Protein AF-A0A553RBD4-F1 (afdb_monomer_lite)

Organism: NCBI:txid2873325

Sequence (85 aa):
M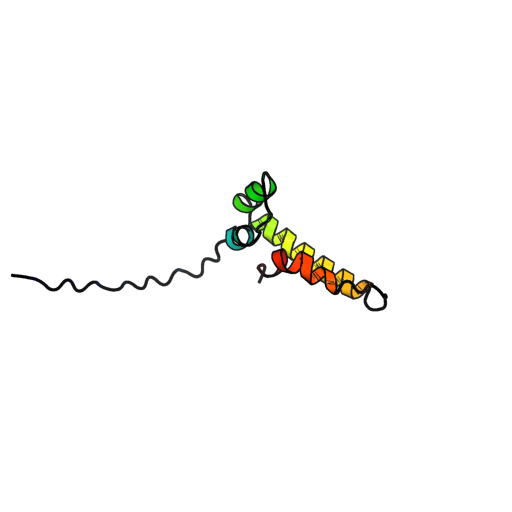RPGYAQTLRAVGSPLVMDPNSICRKTKRLAGKQAELCQTQPEIVNEVAKGAKLGVRECQYQFRFRRWNCTSQNKYFGKILQQGE

Structure (mmCIF, N/CA/C/O backbone):
data_AF-A0A553RBD4-F1
#
_entry.id   AF-A0A553RBD4-F1
#
loop_
_atom_site.group_PDB
_atom_site.id
_atom_site.type_symbol
_atom_site.label_atom_id
_atom_site.label_alt_id
_atom_site.label_comp_id
_atom_site.label_asym_id
_atom_site.label_entity_id
_atom_site.label_seq_id
_atom_site.pdbx_PDB_ins_code
_atom_site.Cartn_x
_atom_site.Cartn_y
_atom_site.Cartn_z
_atom_site.occupancy
_atom_site.B_iso_or_equiv
_atom_site.auth_seq_id
_atom_site.auth_comp_id
_atom_site.auth_asym_id
_atom_site.auth_atom_id
_atom_site.pdbx_PDB_model_num
ATOM 1 N N . MET A 1 1 ? -11.778 -17.819 63.607 1.00 40.41 1 MET A N 1
ATOM 2 C CA . MET A 1 1 ? -12.110 -17.007 62.414 1.00 40.41 1 MET A CA 1
ATOM 3 C C . MET A 1 1 ? -10.842 -16.669 61.643 1.00 40.41 1 MET A C 1
ATOM 5 O O . MET A 1 1 ? -10.013 -15.951 62.182 1.00 40.41 1 MET A O 1
ATOM 9 N N . ARG A 1 2 ? -10.712 -17.168 60.407 1.00 40.50 2 ARG A N 1
ATOM 10 C CA . ARG A 1 2 ? -10.306 -16.420 59.197 1.00 40.50 2 ARG A CA 1
ATOM 11 C C . ARG A 1 2 ? -10.382 -17.395 58.005 1.00 40.50 2 ARG A C 1
ATOM 13 O O . ARG A 1 2 ? -9.560 -18.303 57.938 1.00 40.50 2 ARG A O 1
ATOM 20 N N . PRO A 1 3 ? -11.403 -17.292 57.138 1.00 45.00 3 PRO A N 1
ATOM 21 C CA . PRO A 1 3 ? -11.569 -18.205 56.016 1.00 45.00 3 PRO A CA 1
ATOM 22 C C . PRO A 1 3 ? -10.551 -17.877 54.919 1.00 45.00 3 PRO A C 1
ATOM 24 O O . PRO A 1 3 ? -10.289 -16.709 54.628 1.00 45.00 3 PRO A O 1
ATOM 27 N N . GLY A 1 4 ? -9.960 -18.922 54.340 1.00 49.28 4 GLY A N 1
ATOM 28 C CA . GLY A 1 4 ? -9.062 -18.820 53.198 1.00 49.28 4 GLY A CA 1
ATOM 29 C C . GLY A 1 4 ? -9.818 -18.319 51.974 1.00 49.28 4 GLY A C 1
ATOM 30 O O . GLY A 1 4 ? -10.733 -18.979 51.485 1.00 49.28 4 GLY A O 1
ATOM 31 N N . TYR A 1 5 ? -9.423 -17.156 51.467 1.00 52.59 5 TYR A N 1
ATOM 32 C CA . TYR A 1 5 ? -9.845 -16.695 50.154 1.00 52.59 5 TYR A CA 1
ATOM 33 C C . TYR A 1 5 ? -9.039 -17.470 49.114 1.00 52.59 5 TYR A C 1
ATOM 35 O O . TYR A 1 5 ? -7.944 -17.070 48.722 1.00 52.59 5 TYR A O 1
ATOM 43 N N . ALA A 1 6 ? -9.574 -18.614 48.689 1.00 51.47 6 ALA A N 1
ATOM 44 C CA . ALA A 1 6 ? -9.171 -19.242 47.443 1.00 51.47 6 ALA A CA 1
ATOM 45 C C . ALA A 1 6 ? -9.552 -18.284 46.305 1.00 51.47 6 ALA A C 1
ATOM 47 O O . ALA A 1 6 ? -10.678 -18.288 45.810 1.00 51.47 6 ALA A O 1
ATOM 48 N N . GLN A 1 7 ? -8.625 -17.402 45.931 1.00 52.69 7 GLN A N 1
ATOM 49 C CA . GLN A 1 7 ? -8.761 -16.571 44.747 1.00 52.69 7 GLN A CA 1
ATOM 50 C C . GLN A 1 7 ? -8.649 -17.506 43.539 1.00 52.69 7 GLN A C 1
ATOM 52 O O . GLN A 1 7 ? -7.558 -17.867 43.104 1.00 52.69 7 GLN A O 1
ATOM 57 N N . THR A 1 8 ? -9.790 -17.955 43.019 1.00 55.28 8 THR A N 1
ATOM 58 C CA . THR A 1 8 ? -9.863 -18.648 41.732 1.00 55.28 8 THR A CA 1
ATOM 59 C C . THR A 1 8 ? -9.225 -17.760 40.665 1.00 55.28 8 THR A C 1
ATOM 61 O O . THR A 1 8 ? -9.810 -16.749 40.270 1.00 55.28 8 THR A O 1
ATOM 64 N N . LEU A 1 9 ? -8.028 -18.127 40.200 1.00 58.69 9 LEU A N 1
ATOM 65 C CA . LEU A 1 9 ? -7.412 -17.577 38.996 1.00 58.69 9 LEU A CA 1
ATOM 66 C C . LEU A 1 9 ? -8.274 -17.993 37.801 1.00 58.69 9 LEU A C 1
ATOM 68 O O . LEU A 1 9 ? -8.066 -19.040 37.192 1.00 58.69 9 LEU A O 1
ATOM 72 N N . ARG A 1 10 ? -9.269 -17.174 37.455 1.00 51.25 10 ARG A N 1
ATOM 73 C CA . ARG A 1 10 ? -9.866 -17.232 36.121 1.00 51.25 10 ARG A CA 1
ATOM 74 C C . ARG A 1 10 ? -8.833 -16.674 35.151 1.00 51.25 10 ARG A C 1
ATOM 76 O O . ARG A 1 10 ? -8.805 -15.474 34.894 1.00 51.25 10 ARG A O 1
ATOM 83 N N . ALA A 1 11 ? -7.984 -17.547 34.616 1.00 56.75 11 ALA A N 1
ATOM 84 C CA . ALA A 1 11 ? -7.311 -17.278 33.357 1.00 56.75 11 ALA A CA 1
ATOM 85 C C . ALA A 1 11 ? -8.394 -17.264 32.269 1.00 56.75 11 ALA A C 1
ATOM 87 O O . ALA A 1 11 ? -8.681 -18.277 31.635 1.00 56.75 11 ALA A O 1
ATOM 88 N N . VAL A 1 12 ? -9.074 -16.126 32.118 1.00 56.94 12 VAL A N 1
ATOM 89 C CA . VAL A 1 12 ? -9.914 -15.879 30.950 1.00 56.94 12 VAL A CA 1
ATOM 90 C C . VAL A 1 12 ? -8.934 -15.737 29.795 1.00 56.94 12 VAL A C 1
ATOM 92 O O . VAL A 1 12 ? -8.306 -14.694 29.633 1.00 56.94 12 VAL A O 1
ATOM 95 N N . GLY A 1 13 ? -8.730 -16.822 29.048 1.00 58.19 13 GLY A N 1
ATOM 96 C CA . GLY A 1 13 ? -8.067 -16.743 27.757 1.00 58.19 13 GLY A CA 1
ATOM 97 C C . GLY A 1 13 ? -8.846 -15.744 26.915 1.00 58.19 13 GLY A C 1
ATOM 98 O O . GLY A 1 13 ? -10.024 -15.966 26.634 1.00 58.19 13 GLY A O 1
ATOM 99 N N . SER A 1 14 ? -8.222 -14.613 26.587 1.00 63.03 14 SER A N 1
ATOM 100 C CA . SER A 1 14 ? -8.819 -13.642 25.680 1.00 63.03 14 SER A CA 1
ATOM 101 C C . SER A 1 14 ? -9.169 -14.372 24.385 1.00 63.03 14 SER A C 1
ATOM 103 O O . SER A 1 14 ? -8.305 -15.072 23.845 1.00 63.03 14 SER A O 1
ATOM 105 N N . PRO A 1 15 ? -10.408 -14.255 23.880 1.00 59.31 15 PRO A N 1
ATOM 106 C CA . PRO A 1 15 ? -10.724 -14.797 22.573 1.00 59.31 15 PRO A CA 1
ATOM 107 C C . PRO A 1 15 ? -9.750 -14.159 21.580 1.00 59.31 15 PRO A C 1
ATOM 109 O O . PRO A 1 15 ? -9.400 -12.985 21.725 1.00 59.31 15 PRO A O 1
ATOM 112 N N . LEU A 1 16 ? -9.287 -14.928 20.595 1.00 59.97 16 LEU A N 1
ATOM 113 C CA . LEU A 1 16 ? -8.444 -14.454 19.493 1.00 59.97 16 LEU A CA 1
ATOM 114 C C . LEU A 1 16 ? -9.236 -13.508 18.568 1.00 59.97 16 LEU A C 1
ATOM 116 O O . LEU A 1 16 ? -9.260 -13.674 17.353 1.00 59.97 16 LEU A O 1
ATOM 120 N N . VAL A 1 17 ? -9.935 -12.528 19.137 1.00 61.03 17 VAL A N 1
ATOM 121 C CA . VAL A 1 17 ? -10.496 -11.403 18.413 1.00 61.03 17 VAL A CA 1
ATOM 122 C C . VAL A 1 17 ? -9.297 -10.545 18.058 1.00 61.03 17 VAL A C 1
ATOM 124 O O . VAL A 1 17 ? -8.776 -9.794 18.885 1.00 61.03 17 VAL A O 1
ATOM 127 N N . MET A 1 18 ? -8.806 -10.727 16.833 1.00 65.12 18 MET A N 1
ATOM 128 C CA . MET A 1 18 ? -7.849 -9.807 16.241 1.00 65.12 18 MET A CA 1
ATOM 129 C C . MET A 1 18 ? -8.497 -8.432 16.265 1.00 65.12 18 MET A C 1
ATOM 131 O O . MET A 1 18 ? -9.458 -8.180 15.545 1.00 65.12 18 MET A O 1
ATOM 135 N N . ASP A 1 19 ? -8.009 -7.570 17.151 1.00 74.19 19 ASP A N 1
ATOM 136 C CA . ASP A 1 19 ? -8.490 -6.204 17.247 1.00 74.19 19 ASP A CA 1
ATOM 137 C C . ASP A 1 19 ? -8.276 -5.517 15.885 1.00 74.19 19 ASP A C 1
ATOM 139 O O . ASP A 1 19 ? -7.115 -5.355 15.471 1.00 74.19 19 ASP A O 1
ATOM 143 N N . PRO A 1 20 ? -9.353 -5.109 15.186 1.00 73.88 20 PRO A N 1
ATOM 144 C CA . PRO A 1 20 ? -9.258 -4.471 13.875 1.00 73.88 20 PRO A CA 1
ATOM 145 C C . PRO A 1 20 ? -8.384 -3.213 13.904 1.00 73.88 20 PRO A C 1
ATOM 147 O O . PRO A 1 20 ? -7.665 -2.927 12.951 1.00 73.88 20 PRO A O 1
ATOM 150 N N . ASN A 1 21 ? -8.339 -2.512 15.041 1.00 77.00 21 ASN A N 1
ATOM 151 C CA . ASN A 1 21 ? -7.525 -1.314 15.236 1.00 77.00 21 ASN A CA 1
ATOM 152 C C . ASN A 1 21 ? -6.044 -1.612 15.512 1.00 77.00 21 ASN A C 1
ATOM 154 O O . ASN A 1 21 ? -5.231 -0.693 15.669 1.00 77.00 21 ASN A O 1
ATOM 158 N N . SER A 1 22 ? -5.639 -2.884 15.550 1.00 80.19 22 SER A N 1
ATOM 159 C CA . SER A 1 22 ? -4.232 -3.263 15.703 1.00 80.19 22 SER A CA 1
ATOM 160 C C . SER A 1 22 ? -3.343 -2.729 14.573 1.00 80.19 22 SER A C 1
ATOM 162 O O . SER A 1 22 ? -2.174 -2.427 14.837 1.00 80.19 22 SER A O 1
ATOM 164 N N . ILE A 1 23 ? -3.885 -2.556 13.359 1.00 78.62 23 ILE A N 1
ATOM 165 C CA . ILE A 1 23 ? -3.197 -1.925 12.221 1.00 78.62 23 ILE A CA 1
ATOM 166 C C . ILE A 1 23 ? -2.919 -0.438 12.486 1.00 78.62 23 ILE A C 1
ATOM 168 O O . ILE A 1 23 ? -1.842 0.064 12.173 1.00 78.62 23 ILE A O 1
ATOM 172 N N . CYS A 1 24 ? -3.836 0.243 13.176 1.00 79.44 24 CYS A N 1
ATOM 173 C CA . CYS A 1 24 ? -3.754 1.672 13.472 1.00 79.44 24 CYS A CA 1
ATOM 174 C C . CYS A 1 24 ? -2.784 1.996 14.612 1.00 79.44 24 CYS A C 1
ATOM 176 O O . CYS A 1 24 ? -2.128 3.039 14.592 1.00 79.44 24 CYS A O 1
ATOM 178 N N . ARG A 1 25 ? -2.640 1.093 15.595 1.00 72.75 25 ARG A N 1
ATOM 179 C CA . ARG A 1 25 ? -1.764 1.292 16.767 1.00 72.75 25 ARG A CA 1
ATOM 180 C C . ARG A 1 25 ? -0.269 1.303 16.445 1.00 72.75 25 ARG A C 1
ATOM 182 O O . ARG A 1 25 ? 0.499 1.948 17.155 1.00 72.75 25 ARG A O 1
ATOM 189 N N . LYS A 1 26 ? 0.172 0.582 15.409 1.00 62.81 26 LYS A N 1
ATOM 190 C CA . LYS A 1 26 ? 1.606 0.458 15.070 1.00 62.81 26 LYS A CA 1
ATOM 191 C C . LYS A 1 26 ? 2.116 1.568 14.151 1.00 62.81 26 LYS A C 1
ATOM 193 O O . LYS A 1 26 ? 3.327 1.777 14.027 1.00 62.81 26 LYS A O 1
ATOM 198 N N . THR A 1 27 ? 1.221 2.342 13.556 1.00 62.16 27 THR A N 1
ATOM 199 C CA . THR A 1 27 ? 1.567 3.474 12.701 1.00 62.16 27 THR A CA 1
ATOM 200 C C . THR A 1 27 ? 1.845 4.732 13.520 1.00 62.16 27 THR A C 1
ATOM 202 O O . THR A 1 27 ? 1.008 5.618 13.644 1.00 62.16 27 THR A O 1
ATOM 205 N N . LYS A 1 28 ? 3.086 4.867 14.007 1.00 57.47 28 LYS A N 1
ATOM 206 C CA . LYS A 1 28 ? 3.632 6.064 14.694 1.00 57.47 28 LYS A CA 1
ATOM 207 C C . LYS A 1 28 ? 3.482 7.409 13.939 1.00 57.47 28 LYS A C 1
ATOM 209 O O . LYS A 1 28 ? 4.001 8.414 14.407 1.00 57.47 28 LYS A O 1
ATOM 214 N N . ARG A 1 29 ? 2.873 7.434 12.747 1.00 68.00 29 ARG A N 1
ATOM 215 C CA . ARG A 1 29 ? 2.825 8.588 11.834 1.00 68.00 29 ARG A CA 1
ATOM 216 C C . ARG A 1 29 ? 1.437 8.937 11.292 1.00 68.00 29 ARG A C 1
ATOM 218 O O . ARG A 1 29 ? 1.352 9.897 10.535 1.00 68.00 29 ARG A O 1
ATOM 225 N N . LEU A 1 30 ? 0.378 8.196 11.631 1.00 73.88 30 LEU A N 1
ATOM 226 C CA . LEU A 1 30 ? -0.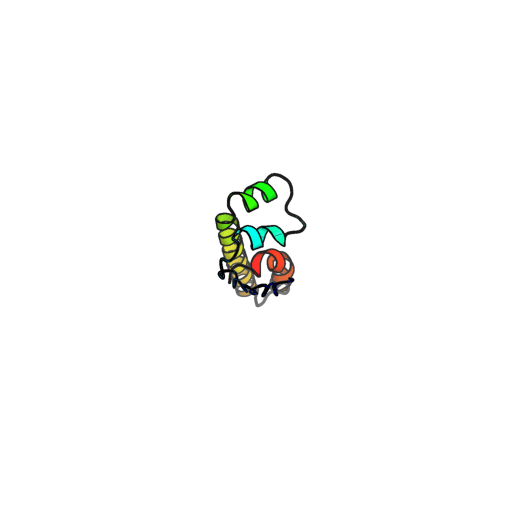966 8.639 11.254 1.00 73.88 30 LEU A CA 1
ATOM 227 C C . LEU A 1 30 ? -1.388 9.763 12.206 1.00 73.88 30 LEU A C 1
ATOM 229 O O . LEU A 1 30 ? -1.385 9.583 13.420 1.00 73.88 30 LEU A O 1
ATOM 233 N N . ALA A 1 31 ? -1.722 10.923 11.646 1.00 78.31 31 ALA A N 1
ATOM 234 C CA . ALA A 1 31 ? -2.183 12.094 12.383 1.00 78.31 31 ALA A CA 1
ATOM 235 C C . ALA A 1 31 ? -3.395 12.719 11.681 1.00 78.31 31 ALA A C 1
ATOM 237 O O . ALA A 1 31 ? -3.606 12.523 10.479 1.00 78.31 31 ALA A O 1
ATOM 238 N N . GLY A 1 32 ? -4.197 13.469 12.440 1.00 84.31 32 GLY A N 1
ATOM 239 C CA . GLY A 1 32 ? -5.406 14.118 11.933 1.00 84.31 32 GLY A CA 1
ATOM 240 C C . GLY A 1 32 ? -6.369 13.124 11.276 1.00 84.31 32 GLY A C 1
ATOM 241 O O . GLY A 1 32 ? -6.578 12.023 11.783 1.00 84.31 32 GLY A O 1
ATOM 242 N N . LYS A 1 33 ? -6.903 13.495 10.108 1.00 86.69 33 LYS A N 1
ATOM 243 C CA . LYS A 1 33 ? -7.932 12.731 9.379 1.00 86.69 33 LYS A CA 1
ATOM 244 C C . LYS A 1 33 ? -7.540 11.287 9.052 1.00 86.69 33 LYS A C 1
ATOM 246 O O . LYS A 1 33 ? -8.406 10.428 8.973 1.00 86.69 33 LYS A O 1
ATOM 251 N N . GLN A 1 34 ? -6.250 10.995 8.863 1.00 84.00 34 GLN A N 1
ATOM 252 C CA . GLN A 1 34 ? -5.807 9.621 8.609 1.00 84.00 34 GLN A CA 1
ATOM 253 C C . GLN A 1 34 ? -5.966 8.751 9.860 1.00 84.00 34 GLN A C 1
ATOM 255 O O . GLN A 1 34 ? -6.421 7.616 9.759 1.00 84.00 34 GLN A O 1
ATOM 260 N N . ALA A 1 35 ? -5.604 9.279 11.035 1.00 85.38 35 ALA A N 1
ATOM 261 C CA . ALA A 1 35 ? -5.754 8.560 12.298 1.00 85.38 35 ALA A CA 1
ATOM 262 C C . ALA A 1 35 ? -7.231 8.316 12.626 1.00 85.38 35 ALA A C 1
ATOM 264 O O . ALA A 1 35 ? -7.582 7.213 13.034 1.00 85.38 35 ALA A O 1
ATOM 265 N N . GLU A 1 36 ? -8.075 9.320 12.382 1.00 88.69 36 GLU A N 1
ATOM 266 C CA . GLU A 1 36 ? -9.530 9.212 12.503 1.00 88.69 36 GLU A CA 1
ATOM 267 C C . GLU A 1 36 ? -10.079 8.116 11.585 1.00 88.69 36 GLU A C 1
ATOM 269 O 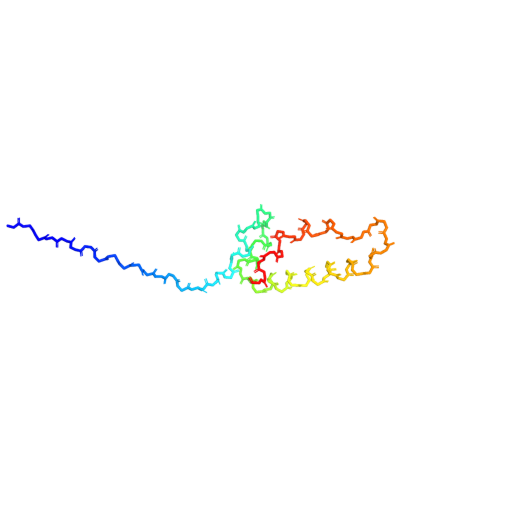O . GLU A 1 36 ? -10.670 7.167 12.084 1.00 88.69 36 GLU A O 1
ATOM 274 N N . LEU A 1 37 ? -9.787 8.177 10.279 1.00 87.31 37 LEU A N 1
ATOM 275 C CA . LEU A 1 37 ? -10.215 7.168 9.306 1.00 87.31 37 LEU A CA 1
ATOM 276 C C . LEU A 1 37 ? -9.768 5.756 9.696 1.00 87.31 37 LEU A C 1
ATOM 278 O O . LEU A 1 37 ? -10.521 4.803 9.550 1.00 87.31 37 LEU A O 1
ATOM 282 N N . CYS A 1 38 ? -8.540 5.612 10.193 1.00 86.56 38 CYS A N 1
ATOM 283 C CA . CYS A 1 38 ? -8.038 4.310 10.608 1.00 86.56 38 CYS A CA 1
ATOM 284 C C . CYS A 1 38 ? -8.840 3.748 11.786 1.00 86.56 38 CYS A C 1
ATOM 286 O O . CYS A 1 38 ? -9.185 2.572 11.781 1.00 86.56 38 CYS A O 1
ATOM 288 N N . GLN A 1 39 ? -9.153 4.584 12.779 1.00 86.62 39 GLN A N 1
ATOM 289 C CA . GLN A 1 39 ? -9.903 4.162 13.962 1.00 86.62 39 GLN A CA 1
ATOM 290 C C . GLN A 1 39 ? -11.387 3.912 13.673 1.00 86.62 39 GLN A C 1
ATOM 292 O O . GLN A 1 39 ? -11.987 3.049 14.314 1.00 86.62 39 GLN A O 1
ATOM 297 N N . THR A 1 40 ? -11.983 4.672 12.749 1.00 90.50 40 THR A N 1
ATOM 298 C CA . THR A 1 40 ? -13.405 4.557 12.398 1.00 90.50 40 THR A CA 1
ATOM 299 C C . THR A 1 40 ? -13.673 3.484 11.347 1.00 90.50 40 THR A C 1
ATOM 301 O O . THR A 1 40 ? -14.745 2.887 11.379 1.00 90.50 40 THR A O 1
ATOM 304 N N . GLN A 1 41 ? -12.726 3.233 10.436 1.00 90.31 41 GLN A N 1
ATOM 305 C CA . GLN A 1 41 ? -12.865 2.309 9.301 1.00 90.31 41 GLN A CA 1
ATOM 306 C C . GLN A 1 41 ? -11.587 1.468 9.076 1.00 90.31 41 GLN A C 1
ATOM 308 O O . GLN A 1 41 ? -10.930 1.567 8.027 1.00 90.31 41 GLN A O 1
ATOM 313 N N . PRO A 1 42 ? -11.187 0.632 10.053 1.00 85.38 42 PRO A N 1
ATOM 314 C CA . PRO A 1 42 ? -9.971 -0.179 9.970 1.00 85.38 42 PRO A CA 1
ATOM 315 C C . PRO A 1 42 ? -9.989 -1.196 8.817 1.00 85.38 42 PRO A C 1
ATOM 317 O O . PRO A 1 42 ? -8.935 -1.539 8.276 1.00 85.38 42 PRO A O 1
ATOM 320 N N . GLU A 1 43 ? -11.166 -1.662 8.395 1.00 86.56 43 GLU A N 1
ATOM 321 C CA . GLU A 1 43 ? -11.334 -2.574 7.262 1.00 86.56 43 GLU A CA 1
ATOM 322 C C . GLU A 1 43 ? -10.866 -1.961 5.938 1.00 86.56 43 GLU A C 1
ATOM 324 O O . GLU A 1 43 ? -10.175 -2.624 5.164 1.00 86.56 43 GLU A O 1
ATOM 329 N N . ILE A 1 44 ? -11.141 -0.673 5.708 1.00 88.00 44 ILE A N 1
ATOM 330 C CA . ILE A 1 44 ? -10.681 0.036 4.507 1.00 88.00 44 ILE A CA 1
ATOM 331 C C . ILE A 1 44 ? -9.155 0.115 4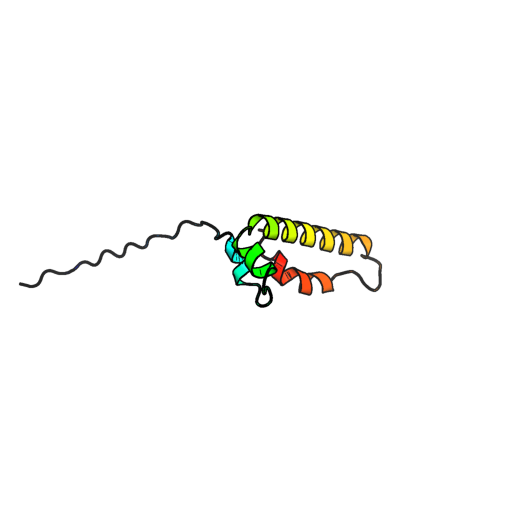.510 1.00 88.00 44 ILE A C 1
ATOM 333 O O . ILE A 1 44 ? -8.510 -0.142 3.494 1.00 88.00 44 ILE A O 1
ATOM 337 N N . VAL A 1 45 ? -8.559 0.429 5.663 1.00 84.75 45 VAL A N 1
ATOM 338 C CA . VAL A 1 45 ? -7.098 0.495 5.804 1.00 84.75 45 VAL A CA 1
ATOM 339 C C . VAL A 1 45 ? -6.454 -0.871 5.554 1.00 84.75 45 VAL A C 1
ATOM 341 O O . VAL A 1 45 ? -5.380 -0.942 4.951 1.00 84.75 45 VAL A O 1
ATOM 344 N N . ASN A 1 46 ? -7.119 -1.960 5.942 1.00 85.00 46 ASN A N 1
ATOM 345 C CA . ASN A 1 46 ? -6.665 -3.314 5.641 1.00 85.00 46 ASN A CA 1
ATOM 346 C C . ASN A 1 46 ? -6.681 -3.605 4.129 1.00 85.00 46 ASN A C 1
ATOM 348 O O . ASN A 1 46 ? -5.688 -4.088 3.584 1.00 85.00 46 ASN A O 1
ATOM 352 N N . GLU A 1 47 ? -7.751 -3.248 3.416 1.00 89.06 47 GLU A N 1
ATOM 353 C CA . GLU A 1 47 ? -7.800 -3.404 1.954 1.00 89.06 47 GLU A CA 1
ATOM 354 C C . GLU A 1 47 ? -6.739 -2.553 1.240 1.00 89.06 47 GLU A C 1
ATOM 356 O O . GLU A 1 47 ? -6.074 -3.025 0.314 1.00 89.06 47 GLU A O 1
ATOM 361 N N . VAL A 1 48 ? -6.481 -1.334 1.724 1.00 87.12 48 VAL A N 1
ATOM 362 C CA . VAL A 1 48 ? -5.375 -0.494 1.234 1.00 87.12 48 VAL A CA 1
ATOM 363 C C . VAL A 1 48 ? -4.024 -1.186 1.442 1.00 87.12 48 VAL A C 1
ATOM 365 O O . VAL A 1 48 ? -3.185 -1.189 0.537 1.00 87.12 48 VAL A O 1
ATOM 368 N N . ALA A 1 49 ? -3.805 -1.818 2.599 1.00 84.06 49 ALA A N 1
ATOM 369 C CA . ALA A 1 49 ? -2.598 -2.598 2.847 1.00 84.06 49 ALA A CA 1
ATOM 370 C C . ALA A 1 49 ? -2.491 -3.787 1.872 1.00 84.06 49 ALA A C 1
ATOM 372 O O . ALA A 1 49 ? -1.446 -3.996 1.255 1.00 84.06 49 ALA A O 1
ATOM 373 N N . LYS A 1 50 ? -3.567 -4.542 1.638 1.00 87.19 50 LYS A N 1
ATOM 374 C CA . LYS A 1 50 ? -3.558 -5.629 0.642 1.00 87.19 50 LYS A CA 1
ATOM 375 C C . LYS A 1 50 ? -3.204 -5.116 -0.758 1.00 87.19 50 LYS A C 1
ATOM 377 O O . LYS A 1 50 ? -2.317 -5.677 -1.403 1.00 87.19 50 LYS A O 1
ATOM 382 N N . GLY A 1 51 ? -3.811 -4.013 -1.196 1.00 89.50 51 GLY A N 1
ATOM 383 C CA . GLY A 1 51 ? -3.503 -3.377 -2.480 1.00 89.50 51 GLY A CA 1
ATOM 384 C C . GLY A 1 51 ? -2.037 -2.951 -2.595 1.00 89.50 51 GLY A C 1
ATOM 385 O O . GLY A 1 51 ? -1.381 -3.227 -3.600 1.00 89.50 51 GLY A O 1
ATOM 386 N N . ALA A 1 52 ? -1.472 -2.368 -1.537 1.00 88.19 52 ALA A N 1
ATOM 387 C CA . ALA A 1 52 ? -0.060 -1.999 -1.505 1.00 88.19 52 ALA A CA 1
ATOM 388 C C . ALA A 1 52 ? 0.881 -3.223 -1.589 1.00 88.19 52 ALA A C 1
ATOM 390 O O . ALA A 1 52 ? 1.892 -3.152 -2.291 1.00 88.19 52 ALA A O 1
ATOM 391 N N . LYS A 1 53 ? 0.549 -4.368 -0.960 1.00 86.75 53 LYS A N 1
ATOM 392 C CA . LYS A 1 53 ? 1.310 -5.631 -1.124 1.00 86.75 53 LYS A CA 1
ATOM 393 C C . LYS A 1 53 ? 1.331 -6.070 -2.583 1.00 86.75 53 LYS A C 1
ATOM 395 O O . LYS A 1 53 ? 2.391 -6.421 -3.104 1.00 86.75 53 LYS A O 1
ATOM 400 N N . LEU A 1 54 ? 0.164 -6.058 -3.225 1.00 91.62 54 LEU A N 1
ATOM 401 C CA . LEU A 1 54 ? 0.019 -6.450 -4.625 1.00 91.62 54 LEU A CA 1
ATOM 402 C C . LEU A 1 54 ? 0.821 -5.521 -5.541 1.00 91.62 54 LEU A C 1
ATOM 404 O O . LEU A 1 54 ? 1.579 -6.004 -6.377 1.00 91.62 54 LEU A O 1
ATOM 408 N N . GLY A 1 55 ? 0.744 -4.208 -5.318 1.00 91.25 55 GLY A N 1
ATOM 409 C CA . GLY A 1 55 ? 1.519 -3.225 -6.073 1.00 91.25 55 GLY A CA 1
ATOM 410 C C . GLY A 1 55 ? 3.031 -3.429 -5.948 1.00 91.25 55 GLY A C 1
ATOM 411 O O . GLY A 1 55 ? 3.742 -3.381 -6.950 1.00 91.25 55 GLY A O 1
ATOM 412 N N . VAL A 1 56 ? 3.542 -3.723 -4.745 1.00 90.06 56 VAL A N 1
ATOM 413 C CA . VAL A 1 56 ? 4.974 -4.025 -4.552 1.00 90.06 56 VAL A CA 1
ATOM 414 C C . VAL A 1 56 ? 5.376 -5.304 -5.284 1.00 90.06 56 VAL A C 1
ATOM 416 O O . VAL A 1 56 ? 6.425 -5.321 -5.928 1.00 90.06 56 VAL A O 1
ATOM 419 N N . ARG A 1 57 ? 4.550 -6.356 -5.217 1.00 91.06 57 ARG A N 1
ATOM 420 C CA . ARG A 1 57 ? 4.797 -7.617 -5.930 1.00 91.06 57 ARG A CA 1
ATOM 421 C C . ARG A 1 57 ? 4.880 -7.391 -7.440 1.00 91.06 57 ARG A C 1
ATOM 423 O O . ARG A 1 57 ? 5.831 -7.847 -8.067 1.00 91.06 57 ARG A O 1
ATOM 430 N N . GLU A 1 58 ? 3.935 -6.645 -8.002 1.00 95.38 58 GLU A N 1
ATOM 431 C CA . GLU A 1 58 ? 3.920 -6.341 -9.434 1.00 95.38 58 GLU A CA 1
ATOM 432 C C . GLU A 1 58 ? 5.091 -5.436 -9.837 1.00 95.38 58 GLU A C 1
ATOM 434 O O . GLU A 1 58 ? 5.739 -5.673 -10.850 1.00 95.38 58 GLU A O 1
ATOM 439 N N . CYS A 1 59 ? 5.453 -4.452 -9.008 1.00 93.56 59 CYS A N 1
ATOM 440 C CA . CYS A 1 59 ? 6.640 -3.620 -9.227 1.00 93.56 59 CYS A CA 1
ATOM 441 C C . CYS A 1 59 ? 7.903 -4.485 -9.324 1.00 93.56 59 CYS A C 1
ATOM 443 O O . CYS A 1 59 ? 8.680 -4.362 -10.269 1.00 93.56 59 CYS A O 1
ATOM 445 N N . GLN A 1 60 ? 8.093 -5.401 -8.371 1.00 93.81 60 GLN A N 1
ATOM 446 C CA . GLN A 1 60 ? 9.226 -6.326 -8.383 1.00 93.81 60 GLN A CA 1
ATOM 447 C C . GLN A 1 60 ? 9.211 -7.221 -9.621 1.00 93.81 60 GLN A C 1
ATOM 449 O O . GLN A 1 60 ? 10.261 -7.419 -10.229 1.00 93.81 60 GLN A O 1
ATOM 454 N N . TYR A 1 61 ? 8.037 -7.713 -10.027 1.00 95.75 61 TYR A N 1
ATOM 455 C CA . TYR A 1 61 ? 7.894 -8.490 -11.251 1.00 95.75 61 TYR A CA 1
ATOM 456 C C . TYR A 1 61 ? 8.301 -7.665 -12.478 1.00 95.75 61 TYR A C 1
ATOM 458 O O . TYR A 1 61 ? 9.227 -8.051 -13.192 1.00 95.75 61 TYR A O 1
ATOM 466 N N . GLN A 1 62 ? 7.690 -6.504 -12.699 1.00 97.75 62 GLN A N 1
ATOM 467 C CA . GLN A 1 62 ? 7.909 -5.674 -13.888 1.00 97.75 62 GLN A CA 1
ATOM 468 C C . GLN A 1 62 ? 9.340 -5.134 -13.986 1.00 97.75 62 GLN A C 1
ATOM 470 O O . GLN A 1 62 ? 9.905 -5.037 -15.076 1.00 97.75 62 GLN A O 1
ATOM 475 N N . PHE A 1 63 ? 9.965 -4.823 -12.850 1.00 96.12 63 PHE A N 1
ATOM 476 C CA . PHE A 1 63 ? 11.297 -4.223 -12.793 1.00 96.12 63 PHE A CA 1
ATOM 477 C C . PHE A 1 63 ? 12.414 -5.227 -12.452 1.00 96.12 63 PHE A C 1
ATOM 479 O O . PHE A 1 63 ? 13.543 -4.814 -12.190 1.00 96.12 63 PHE A O 1
ATOM 486 N N . ARG A 1 64 ? 12.157 -6.543 -12.514 1.00 96.25 64 ARG A N 1
ATOM 487 C CA . ARG A 1 64 ? 13.116 -7.604 -12.127 1.00 96.25 64 ARG A CA 1
ATOM 488 C C . ARG A 1 64 ? 14.479 -7.558 -12.832 1.00 96.25 64 ARG A C 1
ATOM 490 O O . ARG A 1 64 ? 15.470 -7.998 -12.262 1.00 96.25 64 ARG A O 1
ATOM 497 N N . PHE A 1 65 ? 14.547 -6.991 -14.036 1.00 96.94 65 PHE A N 1
ATOM 498 C CA . PHE A 1 65 ? 15.787 -6.848 -14.818 1.00 96.94 65 PHE A CA 1
ATOM 499 C C . PHE A 1 65 ? 16.269 -5.393 -14.939 1.00 96.94 65 PHE A C 1
ATOM 501 O O . PHE A 1 65 ? 17.107 -5.070 -15.780 1.00 96.94 65 PHE A O 1
ATOM 508 N N . ARG A 1 66 ? 15.724 -4.479 -14.130 1.00 96.69 66 ARG A N 1
ATOM 509 C CA . ARG A 1 66 ? 16.125 -3.068 -14.098 1.00 96.6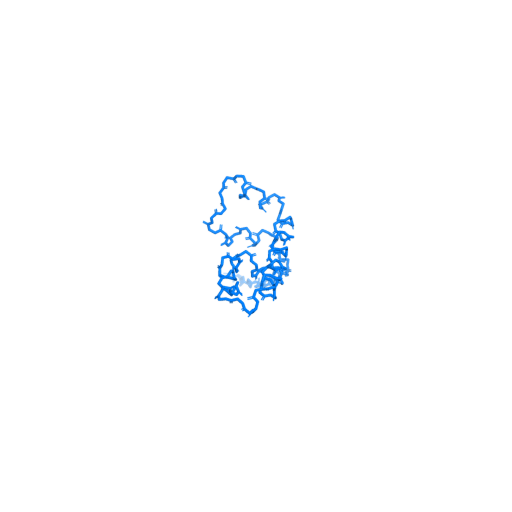9 66 ARG A CA 1
ATOM 510 C C . ARG A 1 66 ? 17.121 -2.836 -12.960 1.00 96.69 66 ARG A C 1
ATOM 512 O O . ARG A 1 66 ? 17.065 -3.497 -11.928 1.00 96.69 66 ARG A O 1
ATOM 519 N N . ARG A 1 67 ? 17.993 -1.829 -13.115 1.00 95.31 67 ARG A N 1
ATOM 520 C CA . ARG A 1 67 ? 18.926 -1.387 -12.052 1.00 95.31 67 ARG A CA 1
ATOM 521 C C . ARG A 1 67 ? 18.198 -1.034 -10.751 1.00 95.31 67 ARG A C 1
ATOM 523 O O . ARG A 1 67 ? 18.730 -1.249 -9.669 1.00 95.31 67 ARG A O 1
ATOM 530 N N . TRP A 1 68 ? 16.985 -0.499 -10.869 1.00 92.50 68 TRP A N 1
ATOM 531 C CA . TRP A 1 68 ? 16.056 -0.335 -9.759 1.00 92.50 68 TRP A CA 1
ATOM 532 C C . TRP A 1 68 ? 14.960 -1.397 -9.864 1.00 92.50 68 TRP A C 1
ATOM 534 O O . TRP A 1 68 ? 14.166 -1.354 -10.795 1.00 92.50 68 TRP A O 1
ATOM 544 N N . ASN A 1 69 ? 14.932 -2.336 -8.918 1.00 93.12 69 ASN A N 1
ATOM 545 C CA . ASN A 1 69 ? 14.115 -3.559 -8.956 1.00 93.12 69 ASN A CA 1
ATOM 546 C C . ASN A 1 69 ? 13.026 -3.606 -7.864 1.00 93.12 69 ASN A C 1
ATOM 548 O O . ASN A 1 69 ? 12.592 -4.676 -7.446 1.00 93.12 69 ASN A O 1
ATOM 552 N N . CYS A 1 70 ? 12.636 -2.444 -7.335 1.00 90.38 70 CYS A N 1
ATOM 553 C CA . CYS A 1 70 ? 11.610 -2.290 -6.297 1.00 90.38 70 CYS A CA 1
ATOM 554 C C . CYS A 1 70 ? 11.842 -3.039 -4.961 1.00 90.38 70 CYS A C 1
ATOM 556 O O . CYS A 1 70 ? 10.970 -3.012 -4.094 1.00 90.38 70 CYS A O 1
ATOM 558 N N . THR A 1 71 ? 12.999 -3.665 -4.719 1.00 84.50 71 THR A N 1
ATOM 559 C CA . THR A 1 71 ? 13.266 -4.420 -3.471 1.00 84.50 71 THR A CA 1
ATOM 560 C C . THR A 1 71 ? 13.208 -3.544 -2.213 1.00 84.50 71 THR A C 1
ATOM 562 O O . THR A 1 71 ? 12.653 -3.945 -1.190 1.00 84.50 71 THR A O 1
ATOM 565 N N . SER A 1 72 ? 13.681 -2.298 -2.300 1.00 79.81 72 SER A N 1
ATOM 566 C CA . SER A 1 72 ? 13.633 -1.325 -1.198 1.00 79.81 72 SER A CA 1
ATOM 567 C C . SER A 1 72 ? 12.217 -0.857 -0.832 1.00 79.81 72 SER A C 1
ATOM 569 O O . SER A 1 72 ? 12.024 -0.342 0.268 1.00 79.81 72 SER A O 1
ATOM 571 N N . GLN A 1 73 ? 11.215 -1.052 -1.702 1.00 70.50 73 GLN A N 1
ATOM 572 C CA . GLN A 1 73 ? 9.839 -0.596 -1.457 1.00 70.50 73 GLN A CA 1
ATOM 573 C C . GLN A 1 73 ? 9.171 -1.344 -0.299 1.00 70.50 73 GLN A C 1
ATOM 575 O O . GLN A 1 73 ? 8.395 -0.764 0.463 1.00 70.50 73 GLN A O 1
ATOM 580 N N . ASN A 1 74 ? 9.579 -2.592 -0.062 1.00 67.06 74 ASN A N 1
ATOM 581 C CA . ASN A 1 74 ? 9.094 -3.387 1.062 1.00 67.06 74 ASN A CA 1
ATOM 582 C C . ASN A 1 74 ? 9.458 -2.767 2.431 1.00 67.06 74 ASN A C 1
ATOM 584 O O . ASN A 1 74 ? 8.803 -3.043 3.426 1.00 67.06 74 ASN A O 1
ATOM 588 N N . LYS A 1 75 ? 10.457 -1.872 2.511 1.00 66.94 75 LYS A N 1
ATOM 589 C CA . LYS A 1 75 ? 10.799 -1.156 3.757 1.00 66.94 75 LYS A CA 1
ATOM 590 C C . LYS A 1 75 ? 9.836 -0.007 4.071 1.00 66.94 75 LYS A C 1
ATOM 592 O O . LYS A 1 75 ? 9.584 0.268 5.243 1.00 66.94 75 LYS A O 1
ATOM 597 N N . TYR A 1 76 ? 9.304 0.656 3.043 1.00 68.06 76 TYR A N 1
ATOM 598 C CA . TYR A 1 76 ? 8.331 1.741 3.204 1.00 68.06 76 TYR A CA 1
ATOM 599 C C . TYR A 1 76 ? 6.943 1.184 3.494 1.00 68.06 76 TYR A C 1
ATOM 601 O O . TYR A 1 76 ? 6.266 1.652 4.407 1.00 68.06 76 TYR A O 1
ATOM 609 N N . PHE A 1 77 ? 6.564 0.127 2.775 1.00 65.06 77 PHE A N 1
ATOM 610 C CA . PHE A 1 77 ? 5.273 -0.512 2.959 1.00 65.06 77 PHE A CA 1
ATOM 611 C C . PHE A 1 77 ? 5.274 -1.557 4.080 1.00 65.06 77 PHE A C 1
ATOM 613 O O . PHE A 1 77 ? 4.245 -1.757 4.700 1.00 65.06 77 PHE A O 1
ATOM 620 N N . GLY A 1 78 ? 6.402 -2.165 4.452 1.00 62.16 78 GLY A N 1
ATOM 621 C CA . GLY A 1 78 ? 6.457 -3.225 5.471 1.00 62.16 78 GLY A CA 1
ATOM 622 C C . G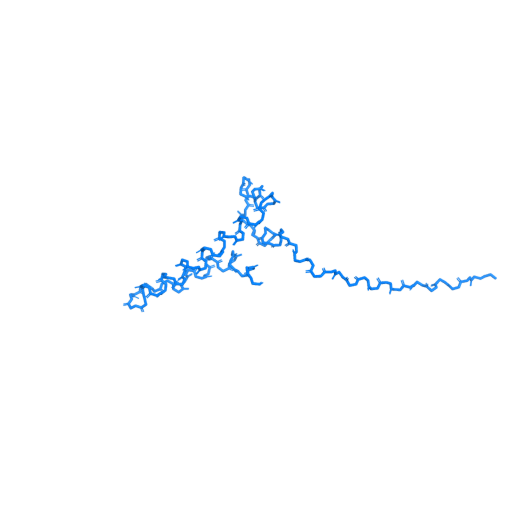LY A 1 78 ? 5.840 -2.849 6.824 1.00 62.16 78 GLY A C 1
ATOM 623 O O . GLY A 1 78 ? 5.268 -3.703 7.490 1.00 62.16 78 GLY A O 1
ATOM 624 N N . LYS A 1 79 ? 5.854 -1.561 7.195 1.00 61.19 79 LYS A N 1
ATOM 625 C CA . LYS A 1 79 ? 5.178 -1.059 8.408 1.00 61.19 79 LYS A CA 1
ATOM 626 C C . LYS A 1 79 ? 3.646 -1.029 8.307 1.00 61.19 79 LYS A C 1
ATOM 628 O O . LYS A 1 79 ? 2.988 -1.019 9.336 1.00 61.19 79 LYS A O 1
ATOM 633 N N . ILE A 1 80 ? 3.109 -0.993 7.091 1.00 59.53 80 ILE A N 1
ATOM 634 C CA . ILE A 1 80 ? 1.675 -1.005 6.761 1.00 59.53 80 ILE A CA 1
ATOM 635 C C . ILE A 1 80 ? 1.225 -2.435 6.393 1.00 59.53 80 ILE A C 1
ATOM 637 O O . ILE A 1 80 ? 0.098 -2.824 6.671 1.00 59.53 80 ILE A O 1
ATOM 641 N N . LEU A 1 81 ? 2.111 -3.240 5.791 1.00 57.28 81 LEU A N 1
ATOM 642 C CA . LEU A 1 81 ? 1.780 -4.534 5.185 1.00 57.28 81 LEU A CA 1
ATOM 643 C C . LEU A 1 81 ? 1.912 -5.746 6.118 1.00 57.28 81 LEU A C 1
ATOM 645 O O . LEU A 1 81 ? 1.297 -6.773 5.853 1.00 57.28 81 LEU A O 1
ATOM 649 N N . GLN A 1 82 ? 2.677 -5.683 7.206 1.00 56.31 82 GLN A N 1
ATOM 650 C CA . GLN A 1 82 ? 2.935 -6.856 8.065 1.00 56.31 82 GLN A CA 1
ATOM 651 C C . GLN A 1 82 ? 1.722 -7.374 8.870 1.00 56.31 82 GLN A C 1
ATOM 653 O O . GLN A 1 82 ? 1.891 -8.267 9.689 1.00 56.31 82 GLN A O 1
ATOM 658 N N . GLN A 1 83 ? 0.513 -6.838 8.671 1.00 53.75 83 GLN A N 1
ATOM 659 C CA . GLN A 1 83 ? -0.648 -7.120 9.531 1.00 53.75 83 GLN A CA 1
ATOM 660 C C . GLN A 1 83 ? -1.914 -7.601 8.809 1.00 53.75 83 GLN A C 1
ATOM 662 O O . GLN A 1 83 ? -2.940 -7.774 9.453 1.00 53.75 83 GLN A O 1
ATOM 667 N N . GLY A 1 84 ? -1.850 -7.809 7.492 1.00 48.62 84 GLY A N 1
ATOM 668 C CA . GLY A 1 84 ? -2.964 -8.364 6.708 1.00 48.62 84 GLY A CA 1
ATOM 669 C C . GLY A 1 84 ? -2.929 -9.889 6.539 1.00 48.62 84 GLY A C 1
ATOM 670 O O . GLY A 1 84 ? -3.476 -10.368 5.551 1.00 48.62 84 GLY A O 1
ATOM 671 N N . GLU A 1 85 ? -2.216 -10.611 7.405 1.00 41.03 85 GLU A N 1
ATOM 672 C CA . GLU A 1 85 ? -2.200 -12.084 7.485 1.00 41.03 85 GLU A CA 1
ATOM 673 C C . GLU A 1 85 ? -2.551 -12.524 8.906 1.00 41.03 85 GLU A C 1
ATOM 675 O O . GLU A 1 85 ? -2.116 -11.818 9.848 1.00 41.03 85 GLU A O 1
#

InterPro domains:
  IPR005817 Wnt [PF00110] (27-84)
  IPR005817 Wnt [PTHR12027] (21-84)

pLDDT: mean 74.91, std 16.34, range [40.41, 97.75]

Secondary structure (DSSP, 8-state):
-------------------TTHHHHS-TT--THHHHHHHH-HHHHHHHHHHHHHHHHHHHHHTTTSSS-STTHHHHHHHHHTT--

Radius of gyration: 21.11 Å; chains: 1; bounding box: 32×33×77 Å

Foldseek 3Di:
DDDDPPPPPPPPPDPPPPDLLPLLVLPPPQDDPRSVCCVVPSVVLLVVLVVLVVVLVVQQVVCVPPPCRSPCVCVVSVSSNVPND